Protein AF-A0A940Z0A0-F1 (afdb_monomer)

Solvent-accessible surface area (backbone atoms only — not comparable to full-atom values): 7156 Å² total; per-residue (Å²): 141,67,62,42,82,80,22,25,23,36,20,85,44,84,87,49,68,18,46,61,64,73,61,83,51,78,42,89,92,28,17,40,64,78,27,53,55,39,67,41,97,67,31,67,35,34,32,38,48,66,58,53,51,51,50,23,72,77,71,71,54,90,78,60,57,11,46,66,63,27,31,31,22,31,40,80,46,74,66,73,77,54,59,69,75,39,84,45,76,55,90,91,45,80,45,61,45,82,48,69,30,47,65,90,87,57,90,78,86,76,58,45,94,88,42,72,52,40,52,72,51,17,58

Nearest PDB structures (foldseek):
  1o67-assembly3_C  TM=6.840E-01  e=1.113E-03  Escherichia coli
  5yhh-assembly1_A  TM=7.408E-01  e=1.150E-02  Geobacillus stearothermophilus
  7p41-assembly1_D  TM=6.814E-01  e=1.752E-01  Homo sapiens
  6fw2-assembly1_A  TM=7.340E-01  e=2.759E-01  Homo sapiens

Radius of gyration: 13.36 Å; Cα contacts (8 Å, |Δi|>4): 252; chains: 1; bounding box: 28×32×32 Å

Foldseek 3Di:
DDWDWPFAWADQAPQDQTDGPPDFDQDPCFATPRHNCTNDPCRFKEFEVVLVVVVCVVPVDDDDPRLQPGRTYIYPDQPQPDDAQDWDDDPNDTDGHNDAAADPPDDDDDDRVPHHCCNHGMD

Sequence (123 aa):
MVGKVIGVCVSQSRTDPKKNVGEGFLQEGFGLAGDSHAGTEKEVSLLAIESIQKLCRETGLSAGPGSFAENITTEGMDLISLPIGSQLKVGEAKLMPIQIGKDPSQAHTYNYQGYSILPQAGV

Structure (mmCIF, N/CA/C/O backbone):
data_AF-A0A940Z0A0-F1
#
_entry.id   AF-A0A940Z0A0-F1
#
loop_
_atom_site.group_PDB
_atom_site.id
_atom_site.type_symbol
_atom_site.label_atom_id
_atom_site.label_alt_id
_atom_site.label_comp_id
_atom_site.label_asym_id
_atom_site.label_entity_id
_atom_site.label_seq_id
_atom_site.pdbx_PDB_ins_code
_atom_site.Cartn_x
_atom_site.Cartn_y
_atom_site.Cartn_z
_atom_site.occupancy
_atom_site.B_iso_or_equiv
_atom_site.auth_seq_id
_atom_site.auth_comp_id
_atom_site.auth_asym_id
_atom_site.auth_atom_id
_atom_site.pdbx_PDB_model_num
ATOM 1 N N . MET A 1 1 ? -5.224 -16.554 3.180 1.00 79.88 1 MET A N 1
ATOM 2 C CA . MET A 1 1 ? -6.006 -15.358 3.566 1.00 79.88 1 MET A CA 1
ATOM 3 C C . MET A 1 1 ? -6.724 -14.838 2.333 1.00 79.88 1 MET A C 1
ATOM 5 O O . MET A 1 1 ? -6.199 -15.024 1.241 1.00 79.88 1 MET A O 1
ATOM 9 N N . VAL A 1 2 ? -7.911 -14.255 2.487 1.00 91.56 2 VAL A N 1
ATOM 10 C CA . VAL A 1 2 ? -8.703 -13.694 1.381 1.00 91.56 2 VAL A CA 1
ATOM 11 C C . VAL A 1 2 ? -9.113 -12.288 1.785 1.00 91.56 2 VAL A C 1
ATOM 13 O O . VAL A 1 2 ? -9.521 -12.091 2.921 1.00 91.56 2 VAL A O 1
ATOM 16 N N . GLY A 1 3 ? -8.994 -11.343 0.862 1.00 95.25 3 GLY A N 1
ATOM 17 C CA . GLY A 1 3 ? -9.437 -9.967 1.037 1.00 95.25 3 GLY A CA 1
ATOM 18 C C . GLY A 1 3 ? -9.947 -9.408 -0.282 1.00 95.25 3 GLY A C 1
ATOM 19 O O . GLY A 1 3 ? -9.922 -10.084 -1.314 1.00 95.25 3 GLY A O 1
ATOM 20 N N . LYS A 1 4 ? -10.411 -8.166 -0.241 1.00 97.56 4 LYS A N 1
ATOM 21 C CA . LYS A 1 4 ? -10.957 -7.442 -1.383 1.00 97.56 4 LYS A CA 1
ATOM 22 C C . LYS A 1 4 ? -10.072 -6.246 -1.702 1.00 97.56 4 LYS A C 1
ATOM 24 O O . LYS A 1 4 ? -9.660 -5.531 -0.800 1.00 97.56 4 LYS A O 1
ATOM 29 N N . VAL A 1 5 ? -9.819 -5.999 -2.983 1.00 98.00 5 VAL A N 1
ATOM 30 C CA . VAL A 1 5 ? -9.271 -4.712 -3.428 1.00 98.00 5 VAL A CA 1
ATOM 31 C C . VAL A 1 5 ? -10.410 -3.699 -3.446 1.00 98.00 5 VAL A C 1
ATOM 33 O O . VAL A 1 5 ? -11.422 -3.915 -4.113 1.00 98.00 5 VAL A O 1
ATOM 36 N N . ILE A 1 6 ? -10.257 -2.610 -2.698 1.00 98.12 6 ILE A N 1
ATOM 37 C CA . ILE A 1 6 ? -11.236 -1.515 -2.633 1.00 98.12 6 ILE A CA 1
ATOM 38 C C . ILE A 1 6 ? -10.707 -0.210 -3.244 1.00 98.12 6 ILE A C 1
ATOM 40 O O . ILE A 1 6 ? -11.461 0.748 -3.411 1.00 98.12 6 ILE A O 1
ATOM 44 N N . GLY A 1 7 ? -9.421 -0.168 -3.595 1.00 98.06 7 GLY A N 1
ATOM 45 C CA . GLY A 1 7 ? -8.824 0.943 -4.318 1.00 98.06 7 GLY A CA 1
ATOM 46 C C . GLY A 1 7 ? -7.598 0.520 -5.110 1.00 98.06 7 GLY A C 1
ATOM 47 O O . GLY A 1 7 ? -6.802 -0.295 -4.643 1.00 98.06 7 GLY A O 1
ATOM 48 N N . VAL A 1 8 ? -7.467 1.101 -6.300 1.00 98.44 8 VAL A N 1
ATOM 49 C CA . VAL A 1 8 ? -6.275 1.033 -7.147 1.00 98.44 8 VAL A CA 1
ATOM 50 C C . VAL A 1 8 ? -5.883 2.468 -7.437 1.00 98.44 8 VAL A C 1
ATOM 52 O O . VAL A 1 8 ? -6.659 3.213 -8.026 1.00 98.44 8 VAL A O 1
ATOM 55 N N . CYS A 1 9 ? -4.717 2.883 -6.967 1.00 98.06 9 CYS A N 1
ATOM 56 C CA . CYS A 1 9 ? -4.367 4.280 -6.796 1.00 98.06 9 CYS A CA 1
ATOM 57 C C . CYS A 1 9 ? -3.053 4.603 -7.514 1.00 98.06 9 CYS A C 1
ATOM 59 O O . CYS A 1 9 ? -2.036 3.934 -7.320 1.00 98.06 9 CYS A O 1
ATOM 61 N N . VAL A 1 10 ? -3.068 5.668 -8.317 1.00 97.12 10 VAL A N 1
ATOM 62 C CA . VAL A 1 10 ? -1.900 6.144 -9.075 1.00 97.12 10 VAL A CA 1
ATOM 63 C C . VAL A 1 10 ? -1.646 7.626 -8.826 1.00 97.12 10 VAL A C 1
ATOM 65 O O . VAL A 1 10 ? -2.579 8.386 -8.559 1.00 97.12 10 VAL A O 1
ATOM 68 N N . SER A 1 11 ? -0.394 8.060 -8.932 1.00 94.06 11 SER A N 1
ATOM 69 C CA . SER A 1 11 ? -0.030 9.481 -8.962 1.00 94.06 11 SER A CA 1
ATOM 70 C C . SER A 1 11 ? 0.869 9.801 -10.152 1.00 94.06 11 SER A C 1
ATOM 72 O O . SER A 1 11 ? 1.715 8.994 -10.532 1.00 94.06 11 SER A O 1
ATOM 74 N N . GLN A 1 12 ? 0.718 11.003 -10.718 1.00 88.69 12 GLN A N 1
ATOM 75 C CA . GLN A 1 12 ? 1.568 11.479 -11.819 1.00 88.69 12 GLN A CA 1
ATOM 76 C C . GLN A 1 12 ? 2.935 11.980 -11.326 1.00 88.69 12 GLN A C 1
ATOM 78 O O . GLN A 1 12 ? 3.930 11.846 -12.034 1.00 88.69 12 GLN A O 1
ATOM 83 N N . SER A 1 13 ? 3.003 12.500 -10.096 1.00 85.50 13 SER A N 1
ATOM 84 C CA . SER A 1 13 ? 4.245 12.869 -9.409 1.00 85.50 13 SER A CA 1
ATOM 85 C C . SER A 1 13 ? 4.399 12.099 -8.096 1.00 85.50 13 SER A C 1
ATOM 87 O O . SER A 1 13 ? 3.418 11.702 -7.463 1.00 85.50 13 SER A O 1
ATOM 89 N N . ARG A 1 14 ? 5.647 11.923 -7.648 1.00 79.88 14 ARG A N 1
ATOM 90 C CA . ARG A 1 14 ? 5.977 11.244 -6.381 1.00 79.88 14 ARG A CA 1
ATOM 91 C C . ARG A 1 14 ? 5.576 12.039 -5.140 1.00 79.88 14 ARG A C 1
ATOM 93 O O . ARG A 1 14 ? 5.509 11.479 -4.053 1.00 79.88 14 ARG A O 1
ATOM 100 N N . THR A 1 15 ? 5.346 13.337 -5.299 1.00 77.00 15 THR A N 1
ATOM 101 C CA . THR A 1 15 ? 4.931 14.245 -4.222 1.00 77.00 15 THR A CA 1
ATOM 102 C C . THR A 1 15 ? 3.419 14.352 -4.083 1.00 77.00 15 THR A C 1
ATOM 104 O O . THR A 1 15 ? 2.940 14.885 -3.084 1.00 77.00 15 THR A O 1
ATOM 107 N N . ASP A 1 16 ? 2.673 13.870 -5.076 1.00 78.38 16 ASP A N 1
ATOM 108 C CA . ASP A 1 16 ? 1.229 14.040 -5.126 1.00 78.38 16 ASP A CA 1
ATOM 109 C C . ASP A 1 16 ? 0.530 12.879 -4.413 1.00 78.38 16 ASP A C 1
ATOM 111 O O . ASP A 1 16 ? 0.996 11.735 -4.493 1.00 78.38 16 ASP A O 1
ATOM 115 N N . PRO A 1 17 ? -0.611 13.132 -3.747 1.00 77.31 17 PRO A N 1
ATOM 116 C CA . PRO A 1 17 ? -1.460 12.052 -3.271 1.00 77.31 17 PRO A CA 1
ATOM 117 C C . PRO A 1 17 ? -1.882 11.165 -4.445 1.00 77.31 17 PRO A C 1
ATOM 119 O O . PRO A 1 17 ? -2.167 11.650 -5.546 1.00 77.31 17 PRO A O 1
ATOM 122 N N . LYS A 1 18 ? -1.951 9.853 -4.208 1.00 92.50 18 LYS A N 1
ATOM 123 C CA . LYS A 1 18 ? -2.447 8.928 -5.223 1.00 92.50 18 LYS A CA 1
ATOM 124 C C . LYS A 1 18 ? -3.961 9.055 -5.330 1.00 92.50 18 LYS A C 1
ATOM 126 O O . LYS A 1 18 ? -4.671 9.151 -4.332 1.00 92.50 18 LYS A O 1
ATOM 131 N N . LYS A 1 19 ? -4.461 9.041 -6.560 1.00 95.00 19 LYS A N 1
ATOM 132 C CA . LYS A 1 19 ? -5.887 9.074 -6.867 1.00 95.00 19 LYS A CA 1
ATOM 133 C C . LYS A 1 19 ? -6.367 7.661 -7.150 1.00 95.00 19 LYS A C 1
ATOM 135 O O . LYS A 1 19 ? -5.790 6.984 -7.999 1.00 95.00 19 LYS A O 1
ATOM 140 N N . ASN A 1 20 ? -7.446 7.252 -6.491 1.00 97.25 20 ASN A N 1
ATOM 141 C CA . ASN A 1 20 ? -8.119 5.997 -6.800 1.00 97.25 20 ASN A CA 1
ATOM 142 C C . ASN A 1 20 ? -8.731 6.060 -8.211 1.00 97.25 20 ASN A C 1
ATOM 144 O O . ASN A 1 20 ? -9.597 6.894 -8.485 1.00 97.25 20 ASN A O 1
ATOM 148 N N . VAL A 1 21 ? -8.252 5.193 -9.096 1.00 97.50 21 VAL A N 1
ATOM 149 C CA . VAL A 1 21 ? -8.703 5.011 -10.481 1.00 97.50 21 VAL A CA 1
ATOM 150 C C . VAL A 1 21 ? -9.580 3.766 -10.648 1.00 97.50 21 VAL A C 1
ATOM 152 O O . VAL A 1 21 ? -10.103 3.533 -11.731 1.00 97.50 21 VAL A O 1
ATOM 155 N N . GLY A 1 22 ? -9.796 2.995 -9.577 1.00 97.06 22 GLY A N 1
ATOM 156 C CA . GLY A 1 22 ? -10.695 1.835 -9.538 1.00 97.06 22 GLY A CA 1
ATOM 157 C C . GLY A 1 22 ? -10.104 0.559 -10.137 1.00 97.06 22 GLY A C 1
ATOM 158 O O . GLY A 1 22 ? -10.299 -0.519 -9.581 1.00 97.06 22 GLY A O 1
ATOM 159 N N . GLU A 1 23 ? -9.330 0.683 -11.210 1.00 96.44 23 GLU A N 1
ATOM 160 C CA . GLU A 1 23 ? -8.638 -0.416 -11.880 1.00 96.44 23 GLU A CA 1
ATOM 161 C C . GLU A 1 23 ? -7.261 0.019 -12.391 1.00 96.44 23 GLU A C 1
ATOM 163 O O . GLU A 1 23 ? -6.959 1.207 -12.499 1.00 96.44 23 GLU A O 1
ATOM 168 N N . GLY A 1 24 ? -6.404 -0.949 -12.699 1.00 96.56 24 GLY A N 1
ATOM 169 C CA . GLY A 1 24 ? -5.071 -0.678 -13.217 1.00 96.56 24 GLY A CA 1
ATOM 170 C C . GLY A 1 24 ? -4.372 -1.942 -13.692 1.00 96.56 24 GLY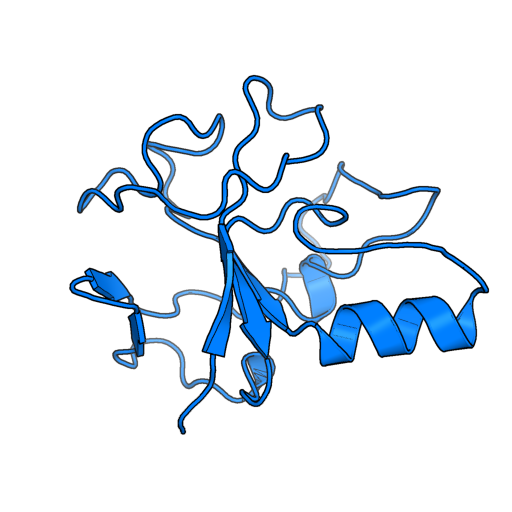 A C 1
ATOM 171 O O . GLY A 1 24 ? -4.845 -3.056 -13.465 1.00 96.56 24 GLY A O 1
ATOM 172 N N . PHE A 1 25 ? -3.238 -1.757 -14.362 1.00 97.69 25 PHE A N 1
ATOM 173 C CA . PHE A 1 25 ? -2.456 -2.844 -14.937 1.00 97.69 25 PHE A CA 1
ATOM 174 C C . PHE A 1 25 ? -1.129 -2.994 -14.194 1.00 97.69 25 PHE A C 1
ATOM 176 O O . PHE A 1 25 ? -0.336 -2.056 -14.144 1.00 97.69 25 PHE A O 1
ATOM 183 N N . LEU A 1 26 ? -0.896 -4.170 -13.611 1.00 97.69 26 LEU A N 1
ATOM 184 C CA . LEU A 1 26 ? 0.378 -4.524 -12.991 1.00 97.69 26 LEU A CA 1
ATOM 185 C C . LEU A 1 26 ? 1.258 -5.211 -14.033 1.00 97.69 26 LEU A C 1
ATOM 187 O O . LEU A 1 26 ? 0.907 -6.277 -14.535 1.00 97.69 26 LEU A O 1
ATOM 191 N N . GLN A 1 27 ? 2.395 -4.597 -14.341 1.00 97.06 27 GLN A N 1
ATOM 192 C CA . GLN A 1 27 ? 3.378 -5.127 -15.274 1.00 97.06 27 GLN A CA 1
ATOM 193 C C . GLN A 1 27 ? 4.575 -5.693 -14.503 1.00 97.06 27 GLN A C 1
ATOM 195 O O . GLN A 1 27 ? 5.173 -5.001 -13.684 1.00 97.06 27 GLN A O 1
ATOM 200 N N . GLU A 1 28 ? 4.939 -6.942 -14.786 1.00 95.31 28 GLU A N 1
ATOM 201 C CA . GLU A 1 28 ? 6.104 -7.603 -14.187 1.00 95.31 28 GLU A CA 1
ATOM 202 C C . GLU A 1 28 ? 7.395 -6.811 -14.455 1.00 95.31 28 GLU A C 1
ATOM 204 O O . GLU A 1 28 ? 7.628 -6.356 -15.580 1.00 95.31 28 GLU A O 1
ATOM 209 N N . GLY A 1 29 ? 8.223 -6.619 -13.423 1.00 95.31 29 GLY A N 1
ATOM 210 C CA . GLY A 1 29 ? 9.466 -5.848 -13.526 1.00 95.31 29 GLY A CA 1
ATOM 211 C C . GLY A 1 29 ? 9.260 -4.330 -13.563 1.00 95.31 29 GLY A C 1
ATOM 212 O O . GLY A 1 29 ? 10.221 -3.586 -13.763 1.00 95.31 29 GLY A O 1
ATOM 213 N N . PHE A 1 30 ? 8.015 -3.854 -13.449 1.00 96.06 30 PHE A N 1
ATOM 214 C CA . PHE A 1 30 ? 7.674 -2.442 -13.613 1.00 96.06 30 PHE A CA 1
ATOM 215 C C . PHE A 1 30 ? 6.682 -1.931 -12.565 1.00 96.06 30 PHE A C 1
ATOM 217 O O . PHE A 1 30 ? 6.805 -0.794 -12.126 1.00 96.06 30 PHE A O 1
ATOM 224 N N . GLY A 1 31 ? 5.717 -2.732 -12.124 1.00 96.69 31 GLY A N 1
ATOM 225 C CA . GLY A 1 31 ? 4.704 -2.316 -11.156 1.00 96.69 31 GLY A CA 1
ATOM 226 C C . GLY A 1 31 ? 3.433 -1.755 -11.781 1.00 96.69 31 GLY A C 1
ATOM 227 O O . GLY A 1 31 ? 3.020 -2.174 -12.864 1.00 96.69 31 GLY A O 1
ATOM 228 N N . LEU A 1 32 ? 2.754 -0.854 -11.065 1.00 97.50 32 LEU A N 1
ATOM 229 C CA . LEU A 1 32 ? 1.450 -0.332 -11.486 1.00 97.50 32 LEU A CA 1
ATOM 230 C C . LEU A 1 32 ? 1.599 0.699 -12.615 1.00 97.50 32 LEU A C 1
ATOM 232 O O . LEU A 1 32 ? 2.080 1.811 -12.402 1.00 97.50 32 LEU A O 1
ATOM 236 N N . ALA A 1 33 ? 1.154 0.344 -13.820 1.00 96.44 33 ALA A N 1
ATOM 237 C CA . ALA A 1 33 ? 1.223 1.213 -14.987 1.00 96.44 33 ALA A CA 1
ATOM 238 C C . ALA A 1 33 ? 0.486 2.543 -14.748 1.00 96.44 33 ALA A C 1
ATOM 240 O O . ALA A 1 33 ? -0.645 2.572 -14.263 1.00 96.44 33 ALA A O 1
ATOM 241 N N . GLY A 1 34 ? 1.137 3.651 -15.116 1.00 93.81 34 GLY A N 1
ATOM 242 C CA . GLY A 1 34 ? 0.626 5.007 -14.894 1.00 93.81 34 GLY A CA 1
ATOM 243 C C . GLY A 1 34 ? 0.968 5.604 -13.526 1.00 93.81 34 GLY A C 1
ATOM 244 O O . GLY A 1 34 ? 0.635 6.763 -13.285 1.00 93.81 34 GLY A O 1
ATOM 245 N N . ASP A 1 35 ? 1.648 4.859 -12.650 1.00 96.12 35 ASP A N 1
ATOM 246 C CA . ASP A 1 35 ? 2.121 5.371 -11.370 1.00 96.12 35 ASP A CA 1
ATOM 247 C C . ASP A 1 35 ? 3.544 5.947 -11.432 1.00 96.12 35 ASP A C 1
ATOM 249 O O . ASP A 1 35 ? 4.445 5.382 -12.047 1.00 96.12 35 ASP A O 1
ATOM 253 N N . SER A 1 36 ? 3.783 7.038 -10.705 1.00 91.62 36 SER A N 1
ATOM 254 C CA . SER A 1 36 ? 5.094 7.697 -10.591 1.00 91.62 36 SER A CA 1
ATOM 255 C C . SER A 1 36 ? 6.195 6.855 -9.920 1.00 91.62 36 SER A C 1
ATOM 257 O O . SER A 1 36 ? 7.379 7.213 -9.985 1.00 91.62 36 SER A O 1
ATOM 259 N N . HIS A 1 37 ? 5.832 5.761 -9.244 1.00 88.75 37 HIS A N 1
ATOM 260 C CA . HIS A 1 37 ? 6.776 4.817 -8.639 1.00 88.75 37 HIS A CA 1
ATOM 261 C C . HIS A 1 37 ? 6.985 3.549 -9.476 1.00 88.75 37 HIS A C 1
ATOM 263 O O . HIS A 1 37 ? 7.793 2.703 -9.090 1.00 88.75 37 HIS A O 1
ATOM 269 N N . ALA A 1 38 ? 6.330 3.436 -10.634 1.00 91.81 38 ALA A N 1
ATOM 270 C CA . ALA A 1 38 ? 6.599 2.351 -11.564 1.00 91.81 38 ALA A CA 1
ATOM 271 C C . ALA A 1 38 ? 8.059 2.395 -12.065 1.00 91.81 38 ALA A C 1
ATOM 273 O O . ALA A 1 38 ? 8.665 3.462 -12.201 1.00 91.81 38 ALA A O 1
ATOM 274 N N . GLY A 1 39 ? 8.634 1.220 -12.309 1.00 91.56 39 GLY A N 1
ATOM 275 C CA . GLY A 1 39 ? 10.029 1.014 -12.693 1.00 91.56 39 GLY A CA 1
ATOM 276 C C . GLY A 1 39 ? 11.025 1.115 -11.534 1.00 91.56 39 GLY A C 1
ATOM 277 O O . GLY A 1 39 ? 12.218 1.282 -11.780 1.00 91.56 39 GLY A O 1
ATOM 278 N N . THR A 1 40 ? 10.562 1.060 -10.282 1.00 90.94 40 THR A N 1
ATOM 279 C CA . THR A 1 40 ? 11.428 1.011 -9.091 1.00 90.94 40 THR A CA 1
ATOM 280 C C . THR A 1 40 ? 11.459 -0.394 -8.486 1.00 90.94 40 THR A C 1
ATOM 282 O O . THR A 1 40 ? 10.610 -1.222 -8.795 1.00 90.94 40 THR A O 1
ATOM 285 N N . GLU A 1 41 ? 12.415 -0.664 -7.589 1.00 89.38 41 GLU A N 1
ATOM 286 C CA . GLU A 1 41 ? 12.542 -1.968 -6.907 1.00 89.38 41 GLU A CA 1
ATOM 287 C C . GLU A 1 41 ? 11.299 -2.347 -6.083 1.00 89.38 41 GLU A C 1
ATOM 289 O O . GLU A 1 41 ? 11.035 -3.522 -5.845 1.00 89.38 41 GLU A O 1
ATOM 294 N N . LYS A 1 42 ? 10.530 -1.346 -5.639 1.00 91.69 42 LYS A N 1
ATOM 295 C CA . LYS A 1 42 ? 9.259 -1.517 -4.929 1.00 91.69 42 LYS A CA 1
ATOM 296 C C . LYS A 1 42 ? 8.127 -1.235 -5.899 1.00 91.69 42 LYS A C 1
ATOM 298 O O . LYS A 1 42 ? 7.582 -0.136 -5.938 1.00 91.69 42 LYS A O 1
ATOM 303 N N . GLU A 1 43 ? 7.825 -2.246 -6.700 1.00 95.00 43 GLU A N 1
ATOM 304 C CA . GLU A 1 43 ? 6.919 -2.150 -7.846 1.00 95.00 43 GLU A CA 1
ATOM 305 C C . GLU A 1 43 ? 5.495 -1.707 -7.479 1.00 95.00 43 GLU A C 1
ATOM 307 O O . GLU A 1 43 ? 4.834 -0.991 -8.233 1.00 95.00 43 GLU A O 1
ATOM 312 N N . VAL A 1 44 ? 4.997 -2.146 -6.325 1.00 96.12 44 VAL A N 1
ATOM 313 C CA . VAL A 1 44 ? 3.638 -1.860 -5.870 1.00 96.12 44 VAL A CA 1
ATOM 314 C C . VAL A 1 44 ? 3.598 -1.854 -4.350 1.00 96.12 44 VAL A C 1
ATOM 316 O O . VAL A 1 44 ? 4.270 -2.655 -3.708 1.00 96.12 44 VAL A O 1
ATOM 319 N N . SER A 1 45 ? 2.802 -0.949 -3.788 1.00 96.00 45 SER A N 1
ATOM 320 C CA . SER A 1 45 ? 2.559 -0.852 -2.347 1.00 96.00 45 SER A CA 1
ATOM 321 C C . SER A 1 45 ? 1.113 -1.184 -1.993 1.00 96.00 45 SER A C 1
ATOM 323 O O . SER A 1 45 ? 0.182 -0.785 -2.702 1.00 96.00 45 SER A O 1
ATOM 325 N N . LEU A 1 46 ? 0.918 -1.906 -0.892 1.00 97.44 46 LEU A N 1
ATOM 326 C CA . LEU A 1 46 ? -0.391 -2.294 -0.377 1.00 97.44 46 LEU A CA 1
ATOM 327 C C . LEU A 1 46 ? -0.627 -1.699 1.015 1.00 97.44 46 LEU A C 1
ATOM 329 O O . LEU A 1 46 ? 0.291 -1.584 1.827 1.00 97.44 46 LEU A O 1
ATOM 333 N N . LEU A 1 47 ? -1.884 -1.372 1.314 1.00 97.50 47 LEU A N 1
ATOM 334 C CA . LEU A 1 47 ? -2.317 -0.959 2.647 1.00 97.50 47 LEU A CA 1
ATOM 335 C C . LEU A 1 47 ? -3.743 -1.438 2.930 1.00 97.50 47 LEU A C 1
ATOM 337 O O . LEU A 1 47 ? -4.598 -1.467 2.046 1.00 97.50 47 LEU A O 1
ATOM 341 N N . ALA A 1 48 ? -4.012 -1.832 4.170 1.00 97.81 48 ALA A N 1
ATOM 342 C CA . ALA A 1 48 ? -5.335 -2.277 4.591 1.00 97.81 48 ALA A CA 1
ATOM 343 C C . ALA A 1 48 ? -6.193 -1.074 5.010 1.00 97.81 48 ALA A C 1
ATOM 345 O O . ALA A 1 48 ? -5.725 -0.186 5.733 1.00 97.81 48 ALA A O 1
ATOM 346 N N . ILE A 1 49 ? -7.461 -1.050 4.594 1.00 98.00 49 ILE A N 1
ATOM 347 C CA . ILE A 1 49 ? -8.416 -0.005 4.980 1.00 98.00 49 ILE A CA 1
ATOM 348 C C . ILE A 1 49 ? -8.625 0.019 6.491 1.00 98.00 49 ILE A C 1
ATOM 350 O O . ILE A 1 49 ? -8.841 1.081 7.066 1.00 98.00 49 ILE A O 1
ATOM 354 N N . GLU A 1 50 ? -8.478 -1.123 7.157 1.00 97.62 50 GLU A N 1
ATOM 355 C CA . GLU A 1 50 ? -8.533 -1.259 8.605 1.00 97.62 50 GLU A CA 1
ATOM 356 C C . GLU A 1 50 ? -7.461 -0.405 9.298 1.00 97.62 50 GLU A C 1
ATOM 358 O O . GLU A 1 50 ? -7.756 0.238 10.310 1.00 97.62 50 GLU A O 1
ATOM 363 N N . SER A 1 51 ? -6.249 -0.328 8.732 1.00 96.94 51 SER A N 1
ATOM 364 C CA . SER A 1 51 ? -5.162 0.524 9.237 1.00 96.94 51 SER A CA 1
ATOM 365 C C . SER A 1 51 ? -5.473 2.007 9.039 1.00 96.94 51 SER A C 1
ATOM 367 O O . SER A 1 51 ? -5.270 2.806 9.954 1.00 96.94 51 SER A O 1
ATOM 369 N N . ILE A 1 52 ? -6.029 2.371 7.878 1.00 96.75 52 ILE A N 1
ATOM 370 C CA . ILE A 1 52 ? -6.454 3.748 7.585 1.00 96.75 52 ILE A CA 1
ATOM 371 C C . ILE A 1 52 ? -7.563 4.176 8.553 1.00 96.75 52 ILE A C 1
ATOM 373 O O . ILE A 1 52 ? -7.451 5.196 9.229 1.00 96.75 52 ILE A O 1
ATOM 377 N N . GLN A 1 53 ? -8.611 3.363 8.686 1.00 97.50 53 GLN A N 1
ATOM 378 C CA . GLN A 1 53 ? -9.746 3.643 9.561 1.00 97.50 53 GLN A CA 1
ATOM 379 C C . GLN A 1 53 ? -9.346 3.700 11.036 1.00 97.50 53 GLN A C 1
ATOM 381 O O . GLN A 1 53 ? -9.912 4.494 11.788 1.00 97.50 53 GLN A O 1
ATOM 386 N N . LYS A 1 54 ? -8.390 2.869 11.472 1.00 96.94 54 LYS A N 1
ATOM 387 C CA . LYS A 1 54 ? -7.843 2.943 12.830 1.00 96.94 54 LYS A CA 1
ATOM 388 C C . LYS A 1 54 ? -7.219 4.313 13.084 1.00 96.94 54 LYS A C 1
ATOM 390 O O . LYS A 1 54 ? -7.623 4.968 14.042 1.00 96.94 54 LYS A O 1
ATOM 395 N N . LEU A 1 55 ? -6.339 4.775 12.193 1.00 96.31 55 LEU A N 1
ATOM 396 C CA . LEU A 1 55 ? -5.739 6.102 12.313 1.00 96.31 55 LEU A CA 1
ATOM 397 C C . LEU A 1 55 ? -6.806 7.207 12.294 1.00 96.31 55 LEU A C 1
ATOM 399 O O . LEU A 1 55 ? -6.768 8.102 13.135 1.00 96.31 55 LEU A O 1
ATOM 403 N N . CYS A 1 56 ? -7.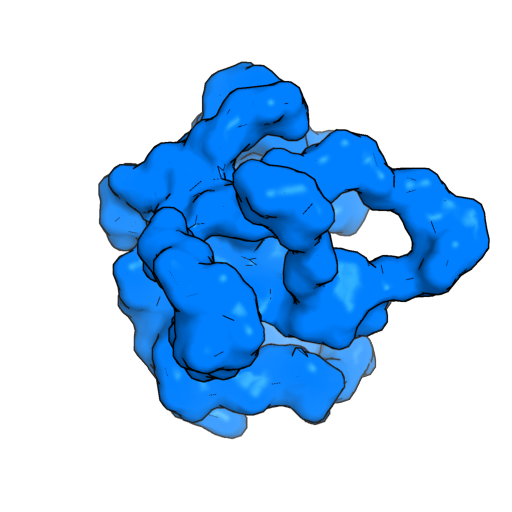785 7.135 11.387 1.00 97.38 56 CYS A N 1
ATOM 404 C CA . CYS A 1 56 ? -8.891 8.095 11.319 1.00 97.38 56 CYS A CA 1
ATOM 405 C C . CYS A 1 56 ? -9.665 8.192 12.641 1.00 97.38 56 CYS A C 1
ATOM 407 O O . CYS A 1 56 ? -9.965 9.294 13.092 1.00 97.38 56 CYS A O 1
ATOM 409 N N . ARG A 1 57 ? -9.954 7.060 13.298 1.00 97.75 57 ARG A N 1
ATOM 410 C CA . ARG A 1 57 ? -10.629 7.048 14.609 1.00 97.75 57 ARG A CA 1
ATOM 411 C C . ARG A 1 57 ? -9.778 7.662 15.720 1.00 97.75 57 ARG A C 1
ATOM 413 O O . ARG A 1 57 ? -10.327 8.314 16.598 1.00 97.75 57 ARG A O 1
ATOM 420 N N . GLU A 1 58 ? -8.466 7.446 15.690 1.00 97.12 58 GLU A N 1
ATOM 421 C CA . GLU A 1 58 ? -7.535 7.934 16.717 1.00 97.12 58 GLU A CA 1
ATOM 422 C C . GLU A 1 58 ? -7.238 9.436 16.588 1.00 97.12 58 GLU A C 1
ATOM 424 O O . GLU A 1 58 ? 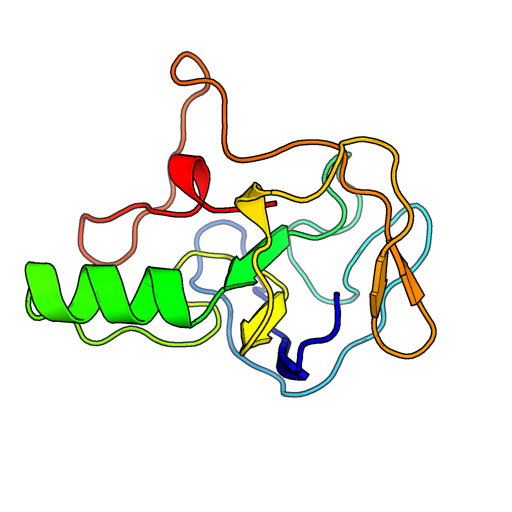-6.967 10.102 17.582 1.00 97.12 58 GLU A O 1
ATOM 429 N N . THR A 1 59 ? -7.300 9.975 15.370 1.00 96.94 59 THR A N 1
ATOM 430 C CA . THR A 1 59 ? -6.833 11.338 15.053 1.00 96.94 59 THR A CA 1
ATOM 431 C C . THR A 1 59 ? -7.941 12.289 14.607 1.00 96.94 59 THR A C 1
ATOM 433 O O . THR A 1 59 ? -7.730 13.498 14.572 1.00 96.94 59 THR A O 1
ATOM 436 N N . GLY A 1 60 ? -9.113 11.766 14.235 1.00 96.19 60 GLY A N 1
ATOM 437 C CA . GLY A 1 60 ? -10.187 12.535 13.604 1.00 96.19 60 GLY A CA 1
ATOM 438 C C . GLY A 1 60 ? -9.948 12.856 12.123 1.00 96.19 60 GLY A C 1
ATOM 439 O O . GLY A 1 60 ? -10.719 13.613 11.535 1.00 96.19 60 GLY A O 1
ATOM 440 N N . LEU A 1 61 ? -8.898 12.301 11.504 1.00 95.56 61 LEU A N 1
ATOM 441 C CA . LEU A 1 61 ? -8.614 12.484 10.079 1.00 95.56 61 LEU A CA 1
ATOM 442 C C . LEU A 1 61 ? -9.700 11.861 9.197 1.00 95.56 61 LEU A C 1
ATOM 444 O O . LEU A 1 61 ? -10.217 10.783 9.486 1.00 95.56 61 LEU A O 1
ATOM 448 N N . SER A 1 62 ? -9.946 12.483 8.045 1.00 95.25 62 SER A N 1
ATOM 449 C CA . SER A 1 62 ? -10.694 11.875 6.943 1.00 95.25 62 SER A CA 1
ATOM 450 C C . SER A 1 62 ? -9.718 11.452 5.846 1.00 95.25 62 SER A C 1
ATOM 452 O O . SER A 1 62 ? -9.138 12.295 5.154 1.00 95.25 62 SER A O 1
ATOM 454 N N . ALA A 1 63 ? -9.495 10.145 5.728 1.00 95.44 63 ALA A N 1
ATOM 455 C CA . ALA A 1 63 ? -8.596 9.535 4.755 1.00 95.44 63 ALA A CA 1
ATOM 456 C C . ALA A 1 63 ? -9.274 8.326 4.097 1.00 95.44 63 ALA A C 1
ATOM 458 O O . ALA A 1 63 ? -10.183 7.718 4.665 1.00 95.44 63 ALA A O 1
ATOM 459 N N . GLY A 1 64 ? -8.827 7.981 2.895 1.00 96.12 64 GLY A N 1
ATOM 460 C CA . GLY A 1 64 ? -9.350 6.862 2.122 1.00 96.12 64 GLY A CA 1
ATOM 461 C C . GLY A 1 64 ? -8.276 6.242 1.230 1.00 96.12 64 GLY A C 1
ATOM 462 O O . GLY A 1 64 ? -7.088 6.499 1.432 1.00 96.12 64 GLY A O 1
ATOM 463 N N . PRO A 1 65 ? -8.678 5.426 0.244 1.00 97.56 65 PRO A N 1
ATOM 464 C CA . PRO A 1 65 ? -7.741 4.797 -0.676 1.00 97.56 65 PRO A CA 1
ATOM 465 C C . PRO A 1 65 ? -6.810 5.796 -1.374 1.00 97.56 65 PRO A C 1
ATOM 467 O O . PRO A 1 65 ? -7.266 6.777 -1.962 1.00 97.56 65 PRO A O 1
ATOM 470 N N . GLY A 1 66 ? -5.510 5.518 -1.324 1.00 95.62 66 GLY A N 1
ATOM 471 C CA . GLY A 1 66 ? -4.435 6.325 -1.903 1.00 95.62 66 GLY A CA 1
ATOM 472 C C . GLY A 1 66 ? -3.970 7.490 -1.026 1.00 95.62 66 GLY A C 1
ATOM 473 O O . GLY A 1 66 ? -2.957 8.120 -1.349 1.00 95.62 66 GLY A O 1
ATOM 474 N N . SER A 1 67 ? -4.663 7.778 0.086 1.00 95.00 67 SER A N 1
ATOM 475 C CA . SER A 1 67 ? -4.312 8.889 0.978 1.00 95.00 67 SER A CA 1
ATOM 476 C C . SER A 1 67 ? -2.913 8.749 1.558 1.00 95.00 67 SER A C 1
ATOM 478 O O . SER A 1 67 ? -2.280 9.766 1.795 1.00 95.00 67 SER A O 1
ATOM 480 N N . PHE A 1 68 ? -2.407 7.533 1.768 1.00 94.12 68 PHE A N 1
ATOM 481 C CA . PHE A 1 68 ? -1.090 7.307 2.365 1.00 94.12 68 PHE A CA 1
ATOM 482 C C . PHE A 1 68 ? -0.045 6.869 1.341 1.00 94.12 68 PHE A C 1
ATOM 484 O O . PHE A 1 68 ? 0.971 6.289 1.715 1.00 94.12 68 PHE A O 1
ATOM 491 N N . ALA A 1 69 ? -0.279 7.206 0.069 1.00 93.06 69 ALA A N 1
ATOM 492 C CA . ALA A 1 69 ? 0.559 6.863 -1.073 1.00 93.06 69 ALA A CA 1
ATOM 493 C C . ALA A 1 69 ? 0.669 5.354 -1.352 1.00 93.06 69 ALA A C 1
ATOM 495 O O . ALA A 1 69 ? 1.607 4.926 -2.022 1.00 93.06 69 ALA A O 1
ATOM 496 N N . GLU A 1 70 ? -0.299 4.550 -0.915 1.00 95.38 70 GLU A N 1
ATOM 497 C CA . GLU A 1 70 ? -0.413 3.154 -1.327 1.00 95.38 70 GLU A CA 1
ATOM 498 C C . GLU A 1 70 ? -0.979 3.022 -2.746 1.00 95.38 70 GLU A C 1
ATOM 500 O O . GLU A 1 70 ? -1.862 3.782 -3.151 1.00 95.38 70 GLU A O 1
ATOM 505 N N . ASN A 1 71 ? -0.515 2.029 -3.501 1.00 97.38 71 ASN A N 1
ATOM 506 C CA . ASN A 1 71 ? -1.074 1.72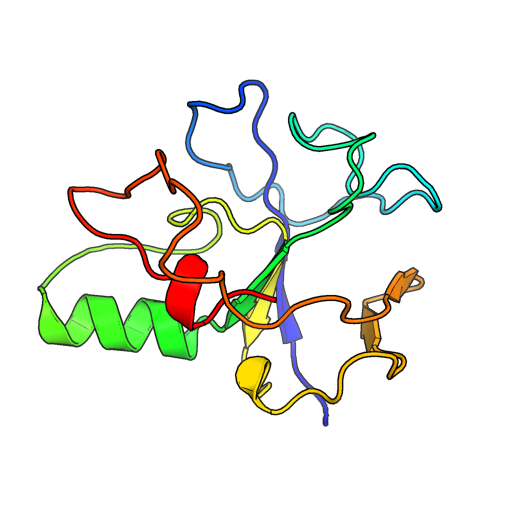6 -4.817 1.00 97.38 71 ASN A CA 1
ATOM 507 C C . ASN A 1 71 ? -2.346 0.885 -4.730 1.00 97.38 71 ASN A C 1
ATOM 509 O O . ASN A 1 71 ? -3.229 1.032 -5.567 1.00 97.38 71 ASN A O 1
ATOM 513 N N . ILE A 1 72 ? -2.438 -0.020 -3.758 1.00 97.94 72 ILE A N 1
ATOM 514 C CA . ILE A 1 72 ? -3.577 -0.922 -3.609 1.00 97.94 72 ILE A CA 1
ATOM 515 C C . ILE A 1 72 ? -4.088 -0.838 -2.179 1.00 97.94 72 ILE A C 1
ATOM 517 O O . ILE A 1 72 ? -3.383 -1.175 -1.227 1.00 97.94 72 ILE A O 1
ATOM 521 N N . THR A 1 73 ? -5.351 -0.452 -2.035 1.00 98.31 73 THR A N 1
ATOM 522 C CA . THR A 1 73 ? -6.038 -0.494 -0.745 1.00 98.31 73 THR A CA 1
ATOM 523 C C . THR A 1 73 ? -6.869 -1.768 -0.668 1.00 98.31 73 THR A C 1
ATOM 525 O O . THR A 1 73 ? -7.699 -2.035 -1.544 1.00 98.31 73 THR A O 1
ATOM 528 N N . THR A 1 74 ? -6.647 -2.561 0.376 1.00 98.19 74 THR A N 1
ATOM 529 C CA . THR A 1 74 ? -7.339 -3.838 0.606 1.00 98.19 74 THR A CA 1
ATOM 530 C C . THR A 1 74 ? -8.308 -3.762 1.782 1.00 98.19 74 THR A C 1
ATOM 532 O O . THR A 1 74 ? -8.208 -2.866 2.613 1.00 98.19 74 THR A O 1
ATOM 535 N N . GLU A 1 75 ? -9.246 -4.700 1.846 1.00 98.38 75 GLU A N 1
ATOM 536 C CA . GLU A 1 75 ? -10.198 -4.895 2.941 1.00 98.38 75 GLU A CA 1
ATOM 537 C C . GLU A 1 75 ? -10.280 -6.386 3.291 1.00 98.38 75 GLU A C 1
ATOM 539 O O . GLU A 1 75 ? -10.282 -7.244 2.403 1.00 98.38 75 GLU A O 1
ATOM 544 N N . GLY A 1 76 ? -10.352 -6.708 4.581 1.00 97.19 76 GLY A N 1
ATOM 545 C CA . GLY A 1 76 ? -10.511 -8.065 5.100 1.00 97.19 76 GLY A CA 1
ATOM 546 C C . GLY A 1 76 ? -9.236 -8.913 5.091 1.00 97.19 76 GLY A C 1
ATOM 547 O O . GLY A 1 76 ? -9.315 -10.121 5.307 1.00 97.19 76 GLY A O 1
ATOM 548 N N . MET A 1 77 ? -8.067 -8.315 4.840 1.00 93.62 77 MET A N 1
ATOM 549 C CA . MET A 1 77 ? -6.782 -9.017 4.798 1.00 93.62 77 MET A CA 1
ATOM 550 C C . MET A 1 77 ? -5.777 -8.411 5.776 1.00 93.62 77 MET A C 1
ATOM 552 O O . MET A 1 77 ? -5.488 -7.218 5.736 1.00 93.62 77 MET A O 1
ATOM 556 N N . ASP A 1 78 ? -5.185 -9.270 6.604 1.00 93.94 78 ASP A N 1
ATOM 557 C CA . ASP A 1 78 ? -4.052 -8.905 7.447 1.00 93.94 78 ASP A CA 1
ATOM 558 C C . ASP A 1 78 ? -2.756 -8.909 6.621 1.00 93.94 78 ASP A C 1
ATOM 560 O O . ASP A 1 78 ? -2.103 -9.940 6.444 1.00 93.94 78 ASP A O 1
ATOM 564 N N . LEU A 1 79 ? -2.428 -7.742 6.064 1.00 94.69 79 LEU A N 1
ATOM 565 C CA . LEU A 1 79 ? -1.249 -7.558 5.222 1.00 94.69 79 LEU A CA 1
ATOM 566 C C . LEU A 1 79 ? 0.063 -7.656 6.010 1.00 94.69 79 LEU A C 1
ATOM 568 O O . LEU A 1 79 ? 1.041 -8.184 5.489 1.00 94.69 79 LEU A O 1
ATOM 572 N N . ILE A 1 80 ? 0.098 -7.180 7.257 1.00 93.88 80 ILE A N 1
ATOM 573 C CA . ILE A 1 80 ? 1.344 -7.111 8.039 1.00 93.88 80 ILE A CA 1
ATOM 574 C C . ILE A 1 80 ? 1.811 -8.486 8.525 1.00 93.88 80 ILE A C 1
ATOM 576 O O . ILE A 1 80 ? 2.991 -8.671 8.811 1.00 93.88 80 ILE A O 1
ATOM 580 N N . SER A 1 81 ? 0.901 -9.459 8.571 1.00 93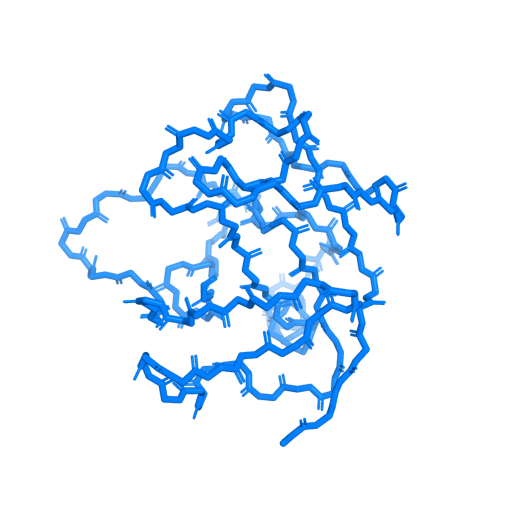.69 81 SER A N 1
ATOM 581 C CA . SER A 1 81 ? 1.208 -10.857 8.881 1.00 93.69 81 SER A CA 1
ATOM 582 C C . SER A 1 81 ? 1.596 -11.683 7.648 1.00 93.69 81 SER A C 1
ATOM 584 O O . SER A 1 81 ? 1.797 -12.896 7.763 1.00 93.69 81 SER A O 1
ATOM 586 N N . LEU A 1 82 ? 1.693 -11.076 6.456 1.00 94.38 82 LEU A N 1
ATOM 587 C CA . LEU A 1 82 ? 2.138 -11.785 5.257 1.00 94.38 82 LEU A CA 1
ATOM 588 C C . LEU A 1 82 ? 3.613 -12.199 5.384 1.00 94.38 82 LEU A C 1
ATOM 590 O O . LEU A 1 82 ? 4.473 -11.351 5.632 1.00 94.38 82 LEU A O 1
ATOM 594 N N . PRO A 1 83 ? 3.953 -13.480 5.149 1.00 94.94 83 PRO A N 1
ATOM 595 C CA . PRO A 1 83 ? 5.348 -13.889 5.093 1.00 94.94 83 PRO A CA 1
ATOM 596 C C . PRO A 1 83 ? 6.052 -13.243 3.895 1.00 94.94 83 PRO A C 1
ATOM 598 O O . PRO A 1 83 ? 5.568 -13.332 2.760 1.00 94.94 83 PRO A O 1
ATOM 601 N N . ILE A 1 84 ? 7.220 -12.646 4.131 1.00 95.94 84 ILE A N 1
ATOM 602 C CA . ILE A 1 84 ? 8.109 -12.192 3.056 1.00 95.94 84 ILE A CA 1
ATOM 603 C C . ILE A 1 84 ? 8.474 -13.377 2.155 1.00 95.94 84 ILE A C 1
ATOM 605 O O . ILE A 1 84 ? 8.739 -14.477 2.638 1.00 95.94 84 ILE A O 1
ATOM 609 N N . GLY A 1 85 ? 8.455 -13.159 0.839 1.00 96.00 85 GLY A N 1
ATOM 610 C CA . GLY A 1 85 ? 8.711 -14.198 -0.161 1.00 96.00 85 GLY A CA 1
ATOM 611 C C . GLY A 1 85 ? 7.522 -15.124 -0.443 1.00 96.00 85 GLY A C 1
ATOM 612 O O . GLY A 1 85 ? 7.630 -16.015 -1.284 1.00 96.00 85 GLY A O 1
ATOM 613 N N . SER A 1 86 ? 6.380 -14.940 0.232 1.00 95.88 86 SER A N 1
ATOM 614 C CA . SER A 1 86 ? 5.147 -15.654 -0.121 1.00 95.88 86 SER A CA 1
ATOM 615 C C . SER A 1 86 ? 4.548 -15.145 -1.438 1.00 95.88 86 SER A C 1
ATOM 617 O O . SER A 1 86 ? 4.961 -14.120 -1.973 1.00 95.88 86 SER A O 1
ATOM 619 N N . GLN A 1 87 ? 3.554 -15.858 -1.975 1.00 95.56 87 GLN A N 1
ATOM 620 C CA . GLN A 1 87 ? 2.843 -15.440 -3.183 1.00 95.56 87 GLN A CA 1
ATOM 621 C C . GLN A 1 87 ? 1.452 -14.906 -2.829 1.00 95.56 87 GLN A C 1
ATOM 623 O O . GLN A 1 87 ? 0.609 -15.637 -2.303 1.00 95.56 87 GLN A O 1
ATOM 628 N N . LEU A 1 88 ? 1.188 -13.654 -3.189 1.00 95.69 88 LEU A N 1
ATOM 629 C CA . LEU A 1 88 ? -0.112 -13.007 -3.074 1.00 95.69 88 LEU A CA 1
ATOM 630 C C . LEU A 1 88 ? -0.734 -12.865 -4.466 1.00 95.69 88 LEU A C 1
ATOM 632 O O . LEU A 1 88 ? -0.153 -12.253 -5.356 1.00 95.69 88 LEU A O 1
ATOM 636 N N . LYS A 1 89 ? -1.927 -13.425 -4.676 1.00 96.75 89 LYS A N 1
ATOM 637 C CA . LYS A 1 89 ? -2.668 -13.237 -5.930 1.00 96.75 89 LYS A CA 1
ATOM 638 C C . LYS A 1 89 ? -3.577 -12.014 -5.813 1.00 96.75 89 LYS A C 1
ATOM 640 O O . LYS A 1 89 ? -4.427 -11.984 -4.926 1.00 96.75 89 LYS A O 1
ATOM 645 N N . VAL A 1 90 ? -3.435 -11.057 -6.728 1.00 96.19 90 VAL A N 1
ATOM 646 C CA . VAL A 1 90 ? -4.280 -9.856 -6.813 1.00 96.19 90 VAL A CA 1
ATOM 647 C C . VAL A 1 90 ? -4.838 -9.747 -8.227 1.00 96.19 90 VAL A C 1
ATOM 649 O O . VAL A 1 90 ? -4.105 -9.470 -9.172 1.00 96.19 90 VAL A O 1
ATOM 652 N N . GLY A 1 91 ? -6.136 -10.016 -8.387 1.00 94.75 91 GLY A N 1
ATOM 653 C CA . GLY A 1 91 ? -6.728 -10.187 -9.715 1.00 94.75 91 GLY A CA 1
ATOM 654 C C . GLY A 1 91 ? -6.026 -11.314 -10.480 1.00 94.75 91 GLY A C 1
ATOM 655 O O . GLY A 1 91 ? -5.969 -12.453 -10.006 1.00 94.75 91 GLY A O 1
ATOM 656 N N . GLU A 1 92 ? -5.472 -10.991 -11.646 1.00 95.69 92 GLU A N 1
ATOM 657 C CA . GLU A 1 92 ? -4.666 -11.912 -12.461 1.00 95.69 92 GLU A CA 1
ATOM 658 C C . GLU A 1 92 ? -3.169 -11.880 -12.112 1.00 95.69 92 GLU A C 1
ATOM 660 O O . GLU A 1 92 ? -2.441 -12.817 -1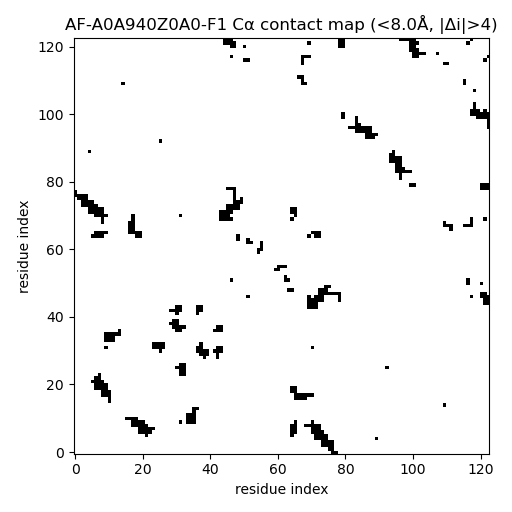2.442 1.00 95.69 92 GLU A O 1
ATOM 665 N N . ALA A 1 93 ? -2.716 -10.851 -11.392 1.00 96.75 93 ALA A N 1
ATOM 666 C CA . ALA A 1 93 ? -1.318 -10.672 -11.034 1.00 96.75 93 ALA A CA 1
ATOM 667 C C . ALA A 1 93 ? -0.901 -11.553 -9.846 1.00 96.75 93 ALA A C 1
ATOM 669 O O . ALA A 1 93 ? -1.691 -11.876 -8.949 1.00 96.75 93 ALA A O 1
ATOM 670 N N . LYS A 1 94 ? 0.385 -11.909 -9.826 1.00 97.00 94 LYS A N 1
ATOM 671 C CA . LYS A 1 94 ? 1.057 -12.546 -8.692 1.00 97.00 94 LYS A CA 1
ATOM 672 C C . LYS A 1 94 ? 2.085 -11.569 -8.147 1.00 97.00 94 LYS A C 1
ATOM 674 O O . LYS A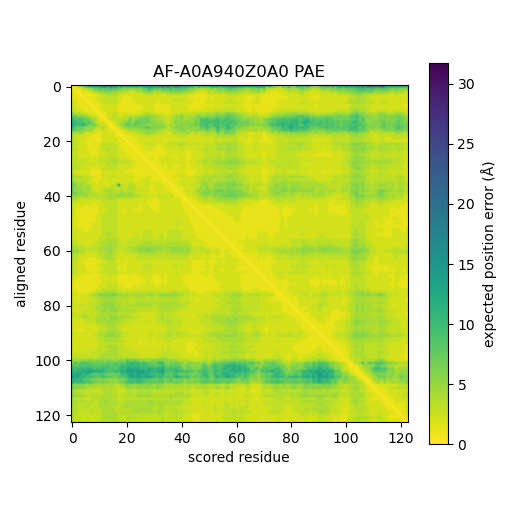 1 94 ? 2.989 -11.167 -8.866 1.00 97.00 94 LYS A O 1
ATOM 679 N N . LEU A 1 95 ? 1.929 -11.211 -6.886 1.00 96.81 95 LEU A N 1
ATOM 680 C CA . LEU A 1 95 ? 2.829 -10.339 -6.154 1.00 96.81 95 LEU A CA 1
ATOM 681 C C . LEU A 1 95 ? 3.607 -11.158 -5.132 1.00 96.81 95 LEU A C 1
ATOM 683 O O . LEU A 1 95 ? 3.108 -12.162 -4.615 1.00 96.81 95 LEU A O 1
ATOM 687 N N . MET A 1 96 ? 4.812 -10.702 -4.817 1.00 96.81 96 MET A N 1
ATOM 688 C CA . MET A 1 96 ? 5.633 -11.252 -3.749 1.00 96.81 96 MET A CA 1
ATOM 689 C C . MET A 1 96 ? 5.900 -10.142 -2.730 1.00 96.81 96 MET A C 1
ATOM 691 O O . MET A 1 96 ? 6.540 -9.156 -3.091 1.00 96.81 96 MET A O 1
ATOM 695 N N . PRO A 1 97 ? 5.431 -10.260 -1.475 1.00 96.38 97 PRO A N 1
ATOM 696 C CA . PRO A 1 97 ? 5.810 -9.327 -0.424 1.00 96.38 97 PRO A CA 1
ATOM 697 C C . PRO A 1 97 ? 7.325 -9.374 -0.219 1.00 96.38 97 PRO A C 1
ATOM 699 O O . PRO A 1 97 ? 7.873 -10.427 0.117 1.00 96.38 97 PRO A O 1
ATOM 702 N N . ILE A 1 98 ? 8.000 -8.245 -0.430 1.00 95.00 98 ILE A N 1
ATOM 703 C CA . ILE A 1 98 ? 9.455 -8.114 -0.232 1.00 95.00 98 ILE A CA 1
ATOM 704 C C . ILE A 1 98 ? 9.803 -7.348 1.044 1.00 95.00 98 ILE A C 1
ATOM 706 O O . ILE A 1 98 ? 10.925 -7.440 1.537 1.00 95.00 98 ILE A O 1
ATOM 710 N N . GLN A 1 99 ? 8.844 -6.598 1.589 1.00 94.19 99 GLN A N 1
ATOM 711 C CA . GLN A 1 99 ? 9.028 -5.780 2.774 1.00 94.19 99 GLN A CA 1
ATOM 712 C C . GLN A 1 99 ? 7.688 -5.610 3.507 1.00 94.19 99 GLN A C 1
ATOM 714 O O . GLN A 1 99 ? 6.652 -5.532 2.864 1.00 94.19 99 GLN A O 1
ATOM 719 N N . ILE A 1 100 ? 7.713 -5.560 4.842 1.00 94.38 100 ILE A N 1
ATOM 720 C CA . ILE A 1 100 ? 6.583 -5.112 5.671 1.00 94.38 100 ILE A CA 1
ATOM 721 C C . ILE A 1 100 ? 7.046 -3.864 6.416 1.00 94.38 100 ILE A C 1
ATOM 723 O O . ILE A 1 100 ? 8.113 -3.863 7.035 1.00 94.38 100 ILE A O 1
ATOM 727 N N . GLY A 1 101 ? 6.259 -2.798 6.337 1.00 90.75 101 GLY A N 1
ATOM 728 C CA . GLY A 1 101 ? 6.620 -1.486 6.844 1.00 90.75 101 GLY A CA 1
ATOM 729 C C . GLY A 1 101 ? 7.914 -0.968 6.219 1.00 90.75 101 GLY A C 1
ATOM 730 O O . GLY A 1 101 ? 8.308 -1.321 5.107 1.00 90.75 101 GLY A O 1
ATOM 731 N N . LYS A 1 102 ? 8.609 -0.096 6.937 1.00 86.44 102 LYS A N 1
ATOM 732 C CA . LYS A 1 102 ? 9.881 0.490 6.541 1.00 86.44 102 LYS A CA 1
ATOM 733 C C . LYS A 1 102 ? 10.806 0.551 7.741 1.00 86.44 102 LYS A C 1
ATOM 735 O O . LYS A 1 102 ? 10.375 0.886 8.839 1.00 86.44 102 LYS A O 1
ATOM 740 N N . ASP A 1 103 ? 12.078 0.237 7.507 1.00 81.06 103 ASP A N 1
ATOM 741 C CA . ASP A 1 103 ? 13.116 0.404 8.518 1.00 81.06 103 ASP A CA 1
ATOM 742 C C . ASP A 1 103 ? 13.091 1.859 9.040 1.00 81.06 103 ASP A C 1
ATOM 744 O O . ASP A 1 103 ? 13.146 2.784 8.220 1.00 81.06 103 ASP A O 1
ATOM 748 N N . PRO A 1 104 ? 13.005 2.084 10.366 1.00 77.12 104 PRO A N 1
ATOM 749 C CA . PRO A 1 104 ? 12.955 3.425 10.951 1.00 77.12 104 PRO A CA 1
ATOM 750 C C . PRO A 1 104 ? 14.149 4.325 10.597 1.00 77.12 104 PRO A C 1
ATOM 752 O O . PRO A 1 104 ? 14.035 5.545 10.680 1.00 77.12 104 PRO A O 1
ATOM 755 N N . SER A 1 105 ? 15.288 3.749 10.201 1.00 79.31 105 SER A N 1
ATOM 756 C CA . SER A 1 105 ? 16.469 4.491 9.745 1.00 79.31 105 SER A CA 1
ATOM 757 C C . SER A 1 105 ? 16.322 5.071 8.334 1.00 79.31 105 SER A C 1
ATOM 759 O O . SER A 1 105 ? 17.058 5.984 7.957 1.00 79.31 105 SER A O 1
ATOM 761 N N . GLN A 1 106 ? 15.372 4.578 7.535 1.00 78.56 106 GLN A N 1
ATOM 762 C CA . GLN A 1 106 ? 15.156 5.057 6.176 1.00 78.56 106 GLN A CA 1
ATOM 763 C C . GLN A 1 106 ? 14.170 6.231 6.162 1.00 78.56 106 GLN A C 1
ATOM 765 O O . GLN A 1 106 ? 13.007 6.094 6.541 1.00 78.56 106 GLN A O 1
ATOM 770 N N . ALA A 1 107 ? 14.590 7.370 5.607 1.00 74.62 107 ALA A N 1
ATOM 771 C CA . ALA A 1 107 ? 13.754 8.567 5.517 1.00 74.62 107 ALA A CA 1
ATOM 772 C C . ALA A 1 107 ? 12.428 8.309 4.772 1.00 74.62 107 ALA A C 1
ATOM 774 O O . ALA A 1 107 ? 12.421 7.782 3.656 1.00 74.62 107 ALA A O 1
ATOM 775 N N . HIS A 1 108 ? 11.297 8.697 5.362 1.00 81.25 108 HIS A N 1
ATOM 776 C CA . HIS A 1 108 ? 9.984 8.726 4.713 1.00 81.25 108 HIS A CA 1
ATOM 777 C C . HIS A 1 108 ? 9.517 10.177 4.616 1.00 81.25 108 HIS A C 1
ATOM 779 O O . HIS A 1 108 ? 9.459 10.879 5.620 1.00 81.25 108 HIS A O 1
ATOM 785 N N . THR A 1 109 ? 9.258 10.640 3.396 1.00 83.19 109 THR A N 1
ATOM 786 C CA . THR A 1 109 ? 9.040 12.064 3.108 1.00 83.19 109 THR A CA 1
ATOM 787 C C . THR A 1 109 ? 7.571 12.416 2.910 1.00 83.19 109 THR A C 1
ATOM 789 O O . THR A 1 109 ? 7.176 13.548 3.177 1.00 83.19 109 THR A O 1
ATOM 792 N N . TYR A 1 110 ? 6.758 11.463 2.455 1.00 88.38 110 TYR A N 1
ATOM 793 C CA . TYR A 1 110 ? 5.332 11.674 2.260 1.00 88.38 110 TYR A CA 1
ATOM 794 C C . TYR A 1 110 ? 4.590 11.618 3.597 1.00 88.38 110 TYR A C 1
ATOM 796 O O . TYR A 1 110 ? 4.870 10.763 4.426 1.00 88.38 110 TYR A O 1
ATOM 804 N N . ASN A 1 111 ? 3.629 12.513 3.807 1.00 90.56 111 ASN A N 1
ATOM 805 C CA . ASN A 1 111 ? 2.663 12.404 4.892 1.00 90.56 111 ASN A CA 1
ATOM 806 C C . ASN A 1 111 ? 1.312 12.946 4.423 1.00 90.56 111 ASN A C 1
ATOM 808 O O . ASN A 1 111 ? 1.244 13.906 3.655 1.00 90.56 111 ASN A O 1
ATOM 812 N N . TYR A 1 112 ? 0.240 12.338 4.913 1.00 91.12 112 TYR A N 1
ATOM 813 C CA . TYR A 1 112 ? -1.114 12.818 4.717 1.00 91.12 112 TYR A CA 1
ATOM 814 C C . TYR A 1 112 ? -1.527 13.621 5.944 1.00 91.12 112 TYR A C 1
ATOM 816 O O . TYR A 1 112 ? -1.735 13.060 7.020 1.00 91.12 112 TYR A O 1
ATOM 824 N N . GLN A 1 113 ? -1.603 14.944 5.788 1.00 92.06 113 GLN A N 1
ATOM 825 C CA . GLN A 1 113 ? -2.017 15.869 6.851 1.00 92.06 113 GLN A CA 1
ATOM 826 C C . GLN A 1 113 ? -1.218 15.699 8.162 1.00 92.06 113 GLN A C 1
ATOM 828 O O . GLN A 1 113 ? -1.779 15.761 9.252 1.00 92.06 113 GLN A O 1
ATOM 833 N N . GLY A 1 114 ? 0.095 15.467 8.066 1.00 91.50 114 GLY A N 1
ATOM 834 C CA . GLY A 1 114 ? 0.983 15.274 9.218 1.00 91.50 114 GLY A CA 1
ATOM 835 C C . GLY A 1 114 ? 1.167 13.820 9.661 1.00 91.50 114 GLY A C 1
ATOM 836 O O . GLY A 1 114 ? 1.966 13.569 10.558 1.00 91.50 114 GLY A O 1
ATOM 837 N N . TYR A 1 115 ? 0.491 12.855 9.026 1.00 92.75 115 TYR A N 1
ATOM 838 C CA . TYR A 1 115 ? 0.536 11.445 9.420 1.00 92.75 115 TYR A CA 1
ATOM 839 C C . TYR A 1 115 ? 1.104 10.541 8.327 1.00 92.75 115 TYR A C 1
ATOM 841 O O . TYR A 1 115 ? 0.882 10.745 7.136 1.00 92.75 115 TYR A O 1
ATOM 849 N N . SER A 1 116 ? 1.839 9.511 8.738 1.00 91.44 116 SER A N 1
ATOM 850 C CA . SER A 1 116 ? 2.381 8.467 7.860 1.00 91.44 116 SER A CA 1
ATOM 851 C C . SER A 1 116 ? 2.090 7.111 8.484 1.00 91.44 116 SER A C 1
ATOM 853 O O . SER A 1 116 ? 2.403 6.922 9.657 1.00 91.44 116 SER A O 1
ATOM 855 N N . ILE A 1 117 ? 1.504 6.190 7.715 1.00 93.12 117 ILE A N 1
ATOM 856 C CA . ILE A 1 117 ? 1.216 4.819 8.185 1.00 93.12 117 ILE A CA 1
ATOM 857 C C . ILE A 1 117 ? 1.843 3.735 7.316 1.00 93.12 117 ILE A C 1
ATOM 859 O O . ILE A 1 117 ? 2.027 2.609 7.770 1.00 93.12 117 ILE A O 1
ATOM 863 N N . LEU A 1 118 ? 2.209 4.064 6.076 1.00 91.00 118 LEU A N 1
ATOM 864 C CA . LEU A 1 118 ? 2.862 3.134 5.160 1.00 91.00 118 LEU A CA 1
ATOM 865 C C . LEU A 1 118 ? 4.202 2.596 5.718 1.00 91.00 118 LEU A C 1
ATOM 867 O O . LEU A 1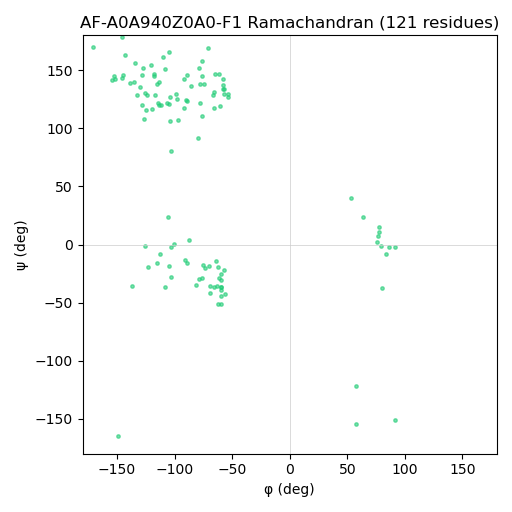 118 ? 4.452 1.401 5.577 1.00 91.00 118 LEU A O 1
ATOM 871 N N . PRO A 1 119 ? 5.026 3.389 6.444 1.00 92.50 119 PRO A N 1
ATOM 872 C CA . PRO A 1 119 ? 6.215 2.873 7.130 1.00 92.50 119 PRO A CA 1
ATOM 873 C C . PRO A 1 119 ? 5.946 1.837 8.228 1.00 92.50 119 PRO A C 1
ATOM 875 O O . PRO A 1 119 ? 6.866 1.128 8.615 1.00 92.50 119 PRO A O 1
ATOM 878 N N . GLN A 1 120 ? 4.732 1.745 8.766 1.00 92.31 120 GLN A N 1
ATOM 879 C CA . GLN A 1 120 ? 4.411 0.820 9.858 1.00 92.31 120 GLN A CA 1
ATOM 880 C C . GLN A 1 120 ? 3.531 -0.342 9.396 1.00 92.31 120 GLN A C 1
ATOM 882 O O . GLN A 1 120 ? 3.686 -1.455 9.883 1.00 92.31 120 GLN A O 1
ATOM 887 N N . ALA A 1 121 ? 2.602 -0.076 8.479 1.00 94.88 121 ALA A N 1
ATOM 888 C CA . ALA A 1 121 ? 1.541 -1.003 8.095 1.00 94.88 121 ALA A CA 1
ATOM 889 C C . ALA A 1 121 ? 1.478 -1.288 6.587 1.00 94.88 121 ALA A C 1
ATOM 891 O O . ALA A 1 121 ? 0.604 -2.038 6.153 1.00 94.88 121 ALA A O 1
ATOM 892 N N . GLY A 1 122 ? 2.352 -0.666 5.792 1.00 94.88 122 GLY A N 1
ATOM 893 C CA . GLY A 1 122 ? 2.445 -0.920 4.358 1.00 94.88 122 GLY A CA 1
ATOM 894 C C . GLY A 1 122 ? 3.152 -2.233 4.049 1.00 94.88 122 GLY A C 1
ATOM 895 O O . GLY A 1 122 ? 3.940 -2.727 4.856 1.00 94.88 122 GLY A O 1
ATOM 896 N N . VAL A 1 123 ? 2.884 -2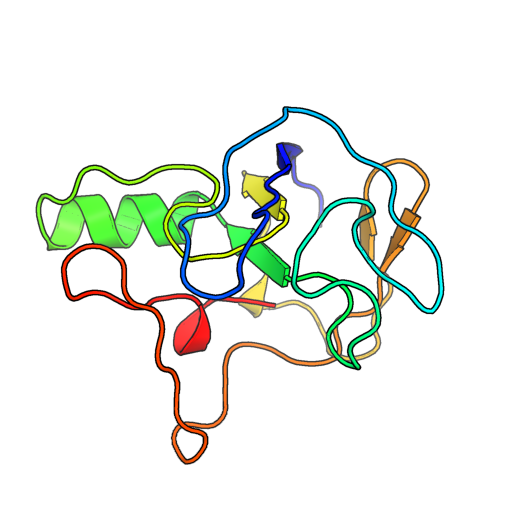.765 2.863 1.00 95.38 123 VAL A N 1
ATOM 897 C CA . VAL A 1 123 ? 3.591 -3.906 2.261 1.00 95.38 123 VAL A CA 1
ATOM 898 C C . VAL A 1 123 ? 4.112 -3.495 0.899 1.00 95.38 123 VAL A C 1
ATOM 900 O O . VAL A 1 123 ? 3.326 -2.840 0.177 1.00 95.38 123 VAL A O 1
#

Mean predicted aligned error: 3.23 Å

Secondary structure (DSSP, 8-state):
---EEEEEEE-SSTTSPPEE-S---EETTTEETT-TTTTSSS---EEEHHHHHHHHHHH-----TTTTS-SEEEES--STTPPTT--EEETTEEE----SS--TTS-----BTTB--HHHH--

pLDDT: mean 93.49, std 5.47, range [74.62, 98.44]